Protein 1VCC (pdb70)

CATH classification: 3.30.66.10

Organism: Vaccinia virus (strain Western Reserve) (NCBI:txid10254)

Foldseek 3Di:
DQWWWDDPLFTANDPVPPHGDDPVQQLSQVVVPDDDDPQFARKIADRDHNVVQQAAWGIWTAHPVRDIDTDGHPNHD

Secondary structure (DSSP, 8-state):
--EEEEETTEEESSTTS-SBPPTT-THHHHHHH-PPPTT-EEEEEE---HHHHTTSEEEEEE-TTS-EEEEE-TT--

B-factor: mean 13.45, std 6.96, range [3.28, 59.2]

Nearest PDB structures (foldseek):
  1vcc-assembly1_A  TM=1.013E+00  e=2.669E-16  Vaccinia virus WR
  2h7g-assembly1_X  TM=9.894E-01  e=1.634E-14  Variola virus
  1k5h-assembly1_A-2  TM=4.338E-01  e=5.631E+00  Escherichia coli K-12

InterPro domains:
  IPR001631 DNA topoisomerase I [PR00416] (58-67)
  IPR001631 DNA topoisomerase I [PR00416] (116-135)
  IPR001631 DNA topoisomerase I [PR00416] (139-153)
  IPR001631 DNA topoisomerase I [PR00416] (160-176)
  IPR001631 DNA topoisomerase I [PR00416] (216-230)
  IPR001631 DNA topoisomerase I [PR00416] (268-279)
  IPR011010 DNA breaking-rejoining enzyme, catalytic core [SSF56349] (72-309)
  IPR013500 DNA topoisomerase I, catalytic core, eukaryotic-type [PF01028] (92-280)
  IPR013500 DNA topoisomerase I, catalytic core, eukaryotic-type [cd00659] (79-283)
  IPR014711 DNA topoisomerase I, catalytic core, alpha-helical subdomain, eukaryotic-type [G3DSA:3.90.15.10] (76-314)
  IPR015346 DNA topoisomerase I, N-terminal, viral [PF09266] (4-61)
  IPR018521 DNA topoisomerase IB, active site [PS00176] (261-279)
  IPR035447 DNA topoisomerase I, N-terminal domain superfamily [G3DSA:3.30.66.10] (1-75)
  IPR035447 DNA topoisomerase I, N-terminal domain superfamily [SSF55869] (1-77)

Radius of gyration: 11.72 Å; Cα contacts (8 Å, |Δi|>4): 141; chains: 1; bounding box: 28×29×24 Å

Structure (mmCIF, N/CA/C/O backbone):
data_1VCC
#
_entry.id   1VCC
#
_cell.length_a   32.460
_cell.length_b   42.510
_cell.length_c   60.850
_cell.angle_alpha   90.00
_cell.angle_beta   90.00
_cell.angle_gamma   90.00
#
_symmetry.space_group_name_H-M   'P 21 21 21'
#
loop_
_entity.id
_entity.type
_entity.pdbx_description
1 polymer 'DNA TOPOISOMERASE I'
2 water water
#
loop_
_atom_site.group_PDB
_atom_site.id
_atom_site.type_symbol
_atom_site.label_atom_id
_atom_site.label_alt_id
_atom_site.label_comp_id
_atom_site.label_asym_id
_atom_site.label_entity_id
_atom_site.label_seq_id
_atom_site.pdbx_PDB_ins_code
_atom_site.Cartn_x
_atom_site.Cartn_y
_atom_site.Cartn_z
_atom_site.occupancy
_atom_site.B_iso_or_equiv
_atom_site.auth_seq_id
_atom_site.auth_comp_id
_atom_site.auth_asym_id
_atom_site.auth_atom_id
_atom_site.pdbx_PDB_model_num
ATOM 1 N N . MET A 1 1 ? 19.436 49.752 58.021 1.00 13.06 1 MET A N 1
ATOM 2 C CA . MET A 1 1 ? 19.328 49.038 59.327 1.00 12.03 1 MET A CA 1
ATOM 3 C C . MET A 1 1 ? 18.780 49.934 60.439 1.00 12.16 1 MET A C 1
ATOM 4 O O . MET A 1 1 ? 19.115 51.127 60.545 1.00 10.62 1 MET A O 1
ATOM 9 N N . ARG A 1 2 ? 17.918 49.349 61.258 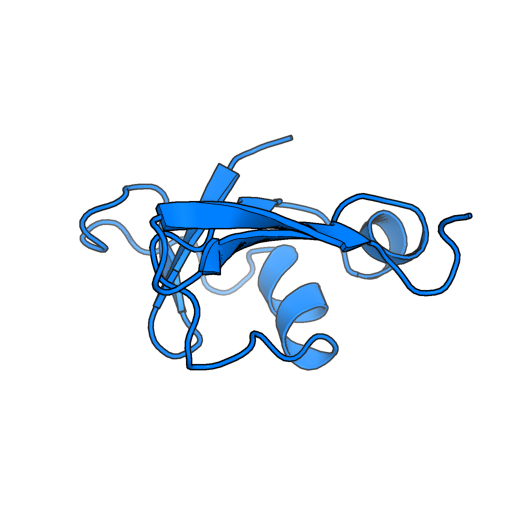1.00 11.20 2 ARG A N 1
ATOM 10 C CA . ARG A 1 2 ? 17.295 50.093 62.327 1.00 10.99 2 ARG A CA 1
ATOM 11 C C . ARG A 1 2 ? 18.289 50.558 63.395 1.00 10.80 2 ARG A 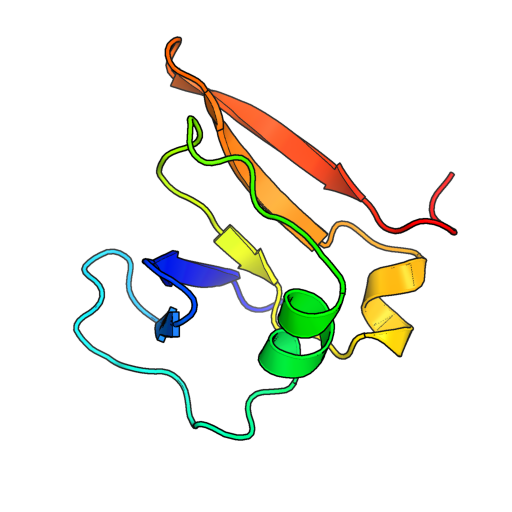C 1
ATOM 12 O O . ARG A 1 2 ? 19.080 49.781 63.931 1.00 11.00 2 ARG A O 1
ATOM 20 N N . ALA A 1 3 ? 18.173 51.844 63.726 1.00 10.80 3 ALA A N 1
ATOM 21 C CA . ALA A 1 3 ? 19.005 52.493 64.707 1.00 7.96 3 ALA A CA 1
ATOM 22 C C . ALA A 1 3 ? 18.384 52.345 66.075 1.00 8.88 3 ALA A C 1
ATOM 23 O O . ALA A 1 3 ? 17.329 52.941 66.356 1.00 8.91 3 ALA A O 1
ATOM 25 N N . LEU A 1 4 ? 19.054 51.618 66.969 1.00 6.36 4 LEU A N 1
ATOM 26 C CA . LEU A 1 4 ? 18.587 51.452 68.343 1.00 5.52 4 LEU A CA 1
ATOM 27 C C . LEU A 1 4 ? 19.423 52.326 69.256 1.00 8.80 4 LEU A C 1
ATOM 28 O O . LEU A 1 4 ? 20.596 52.592 68.963 1.00 9.35 4 LEU A O 1
ATOM 33 N N . PHE A 1 5 ? 18.820 52.780 70.347 1.00 9.02 5 PHE A N 1
ATOM 34 C CA . PHE A 1 5 ? 19.498 53.597 71.335 1.00 8.86 5 PHE A CA 1
ATOM 35 C C . PHE A 1 5 ? 19.902 52.727 72.537 1.00 9.16 5 PHE A C 1
ATOM 36 O O . PHE A 1 5 ? 19.136 51.878 73.015 1.00 8.65 5 PHE A O 1
ATOM 44 N N . TYR A 1 6 ? 21.133 52.939 72.983 1.00 8.28 6 TYR A N 1
ATOM 45 C CA . TYR A 1 6 ? 21.734 52.184 74.047 1.00 9.11 6 TYR A CA 1
ATOM 46 C C . TYR A 1 6 ? 21.959 52.912 75.361 1.00 10.52 6 TYR A C 1
ATOM 47 O O . TYR A 1 6 ? 22.504 54.035 75.398 1.00 9.29 6 TYR A O 1
ATOM 56 N N . LYS A 1 7 ? 21.616 52.217 76.441 1.00 10.60 7 LYS A N 1
ATOM 57 C CA . LYS A 1 7 ? 21.834 52.729 77.780 1.00 12.18 7 LYS A CA 1
ATOM 58 C C . LYS A 1 7 ? 21.907 51.629 78.852 1.00 12.11 7 LYS A C 1
ATOM 59 O O . LYS A 1 7 ? 20.961 50.875 79.057 1.00 11.47 7 LYS A O 1
ATOM 65 N N . ASP A 1 8 ? 23.072 51.519 79.480 1.00 12.11 8 ASP A N 1
ATOM 66 C CA . ASP A 1 8 ? 23.285 50.582 80.554 1.00 15.27 8 ASP A CA 1
ATOM 67 C C . ASP A 1 8 ? 22.866 49.141 80.209 1.00 14.68 8 ASP A C 1
ATOM 68 O O . ASP A 1 8 ? 22.129 48.497 80.961 1.00 13.44 8 ASP A O 1
ATOM 73 N N . GLY A 1 9 ? 23.315 48.673 79.042 1.00 15.73 9 GLY A N 1
ATOM 74 C CA . GLY A 1 9 ? 23.038 47.315 78.607 1.00 13.83 9 GLY A CA 1
ATOM 75 C C . GLY A 1 9 ? 21.710 47.047 77.961 1.00 16.07 9 GLY A C 1
ATOM 76 O O . GLY A 1 9 ? 21.493 45.938 77.420 1.00 14.61 9 GLY A O 1
ATOM 77 N N . LYS A 1 10 ? 20.817 48.038 77.997 1.00 12.38 10 LYS A N 1
ATOM 78 C CA . LYS A 1 10 ? 19.504 47.855 77.416 1.00 12.03 10 LYS A CA 1
ATOM 79 C C . LYS A 1 10 ? 19.364 48.656 76.139 1.00 10.61 10 LYS A C 1
ATOM 80 O O . LYS A 1 10 ? 20.105 49.622 75.902 1.00 8.29 10 LYS A O 1
ATOM 86 N N . LEU A 1 11 ? 18.413 48.252 75.323 1.00 8.78 11 LEU A N 1
ATOM 87 C CA . LEU A 1 11 ? 18.187 48.884 74.046 1.00 9.63 11 LEU A CA 1
ATOM 88 C C . LEU A 1 11 ? 16.785 49.469 73.952 1.00 9.50 11 LEU A C 1
ATOM 89 O O . LEU A 1 11 ? 15.822 48.918 74.478 1.00 7.76 11 LEU A O 1
ATOM 94 N N . PHE A 1 12 ? 16.686 50.595 73.242 1.00 8.96 12 PHE A N 1
ATOM 95 C CA . PHE A 1 12 ? 15.410 51.324 73.104 1.00 8.21 12 PHE A CA 1
ATOM 96 C C . PHE A 1 12 ? 15.202 51.829 71.688 1.00 7.05 12 PHE A C 1
ATOM 97 O O . PHE A 1 12 ? 16.183 51.992 70.970 1.00 6.98 12 PHE A O 1
ATOM 105 N N . THR A 1 13 ? 13.946 52.065 71.264 1.00 7.24 13 THR A N 1
ATOM 106 C CA . THR A 1 13 ? 13.724 52.577 69.920 1.00 10.07 13 THR A CA 1
ATOM 107 C C . THR A 1 13 ? 13.830 54.113 69.889 1.00 10.69 13 THR A C 1
ATOM 108 O O . THR A 1 13 ? 14.015 54.727 68.842 1.00 13.85 13 THR A O 1
ATOM 112 N N . ASP A 1 14 ? 13.802 54.746 71.047 1.00 13.00 14 ASP A N 1
ATOM 113 C CA . ASP A 1 14 ? 13.853 56.217 71.064 1.00 10.58 14 ASP A CA 1
ATOM 114 C C . ASP A 1 14 ? 15.073 56.710 71.810 1.00 11.42 14 ASP A C 1
ATOM 115 O O . ASP A 1 14 ? 15.552 56.039 72.738 1.00 9.09 14 ASP A O 1
ATOM 120 N N . ASN A 1 15 ? 15.517 57.931 71.492 1.00 11.79 15 ASN A N 1
ATOM 121 C CA . ASN A 1 15 ? 16.714 58.481 72.134 1.00 13.75 15 ASN A CA 1
ATOM 122 C C . ASN A 1 15 ? 16.575 58.886 73.587 1.00 11.42 15 ASN A C 1
ATOM 123 O O . ASN A 1 15 ? 17.561 59.127 74.232 1.00 10.71 15 ASN A O 1
ATOM 128 N N . ASN A 1 16 ? 15.351 58.886 74.105 1.00 12.05 16 ASN A N 1
ATOM 129 C CA . ASN A 1 16 ? 15.068 59.221 75.496 1.00 11.06 16 ASN A CA 1
ATOM 130 C C . ASN A 1 16 ? 14.983 57.967 76.355 1.00 13.05 16 ASN A C 1
ATOM 131 O O . ASN A 1 16 ? 14.828 58.077 77.572 1.00 13.10 16 ASN A O 1
ATOM 136 N N . PHE A 1 17 ? 15.104 56.771 75.742 1.00 11.41 17 PHE A N 1
ATOM 137 C CA . PHE A 1 17 ? 15.079 55.520 76.500 1.00 9.71 17 PHE A CA 1
ATOM 138 C C . PHE A 1 17 ? 13.743 55.246 77.227 1.00 10.69 17 PHE A C 1
ATOM 139 O O . PHE A 1 17 ? 13.733 54.689 78.332 1.00 12.45 17 PHE A O 1
ATOM 147 N N . LEU A 1 18 ? 12.624 55.613 76.609 1.00 10.21 18 LEU A N 1
ATOM 148 C CA . LEU A 1 18 ? 11.313 55.384 77.194 1.00 11.10 18 LEU A CA 1
ATOM 149 C C . LEU A 1 18 ? 10.586 54.214 76.581 1.00 12.16 18 LEU A C 1
ATOM 150 O O . LEU A 1 18 ? 9.550 53.798 77.105 1.00 15.29 18 LEU A O 1
ATOM 155 N N . ASN A 1 19 ? 11.024 53.754 75.410 1.00 13.89 19 ASN A N 1
ATOM 156 C CA . ASN A 1 19 ? 10.356 52.620 74.742 1.00 13.03 19 ASN A CA 1
ATOM 157 C C . ASN A 1 19 ? 11.348 51.475 74.526 1.00 12.46 19 ASN A C 1
ATOM 158 O O . ASN A 1 19 ? 12.044 51.429 73.514 1.00 10.29 19 ASN A O 1
ATOM 163 N N . PRO A 1 20 ? 11.414 50.546 75.483 1.00 13.64 20 PRO A N 1
ATOM 164 C CA . PRO A 1 20 ? 12.315 49.388 75.413 1.00 11.74 20 PRO A CA 1
ATOM 165 C C . PRO A 1 20 ? 12.026 48.528 74.204 1.00 10.17 20 PRO A C 1
ATOM 166 O O . PRO A 1 20 ? 10.872 48.379 73.789 1.00 10.51 20 PRO A O 1
ATOM 170 N N . VAL A 1 21 ? 13.090 48.000 73.618 1.00 7.68 21 VAL A N 1
ATOM 171 C CA . VAL A 1 21 ? 13.000 47.122 72.487 1.00 8.59 21 VAL A CA 1
ATOM 172 C C . VAL A 1 21 ? 12.576 45.754 73.137 1.00 8.78 21 VAL A C 1
ATOM 173 O O . VAL A 1 21 ? 12.589 45.601 74.357 1.00 6.09 21 VAL A O 1
ATOM 177 N N . SER A 1 22 ? 12.062 44.822 72.341 1.00 11.84 22 SER A N 1
ATOM 178 C CA . SER A 1 22 ? 11.671 43.511 72.892 1.00 13.02 22 SER A CA 1
ATOM 179 C C . SER A 1 22 ? 12.921 42.799 73.404 1.00 10.18 22 SER A C 1
ATOM 180 O O . SER A 1 22 ? 13.973 42.904 72.766 1.00 9.18 22 SER A O 1
ATOM 183 N N . ASP A 1 23 ? 12.802 42.031 74.502 1.00 10.00 23 ASP A N 1
ATOM 184 C CA . ASP A 1 23 ? 13.961 41.310 75.045 1.00 11.56 23 ASP A CA 1
ATOM 185 C C . ASP A 1 23 ? 14.608 40.284 74.094 1.00 11.83 23 ASP A C 1
ATOM 186 O O . ASP A 1 23 ? 15.787 39.934 74.288 1.00 10.33 23 ASP A O 1
ATOM 191 N N . ASP A 1 24 ? 13.889 39.856 73.056 1.00 9.05 24 ASP A N 1
ATOM 192 C CA . ASP A 1 24 ? 14.477 38.945 72.077 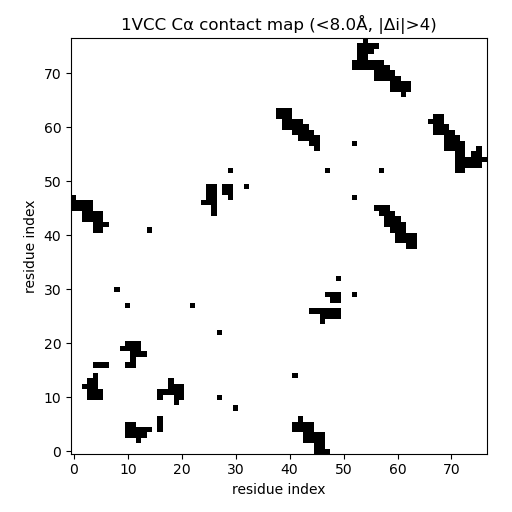1.00 12.06 24 ASP A CA 1
ATOM 193 C C . ASP A 1 24 ? 15.068 39.679 70.855 1.00 10.74 24 ASP A C 1
ATOM 194 O O . ASP A 1 24 ? 15.351 39.093 69.807 1.00 8.63 24 ASP A O 1
ATOM 199 N N . ASN A 1 25 ? 15.230 40.989 70.977 1.00 8.69 25 ASN A N 1
ATOM 200 C CA . ASN A 1 25 ? 15.800 41.744 69.871 1.00 9.19 25 ASN A CA 1
ATOM 201 C C . ASN A 1 25 ? 17.170 41.119 69.490 1.00 8.62 25 ASN A C 1
ATOM 202 O O . ASN A 1 25 ? 17.989 40.814 70.374 1.00 10.32 25 ASN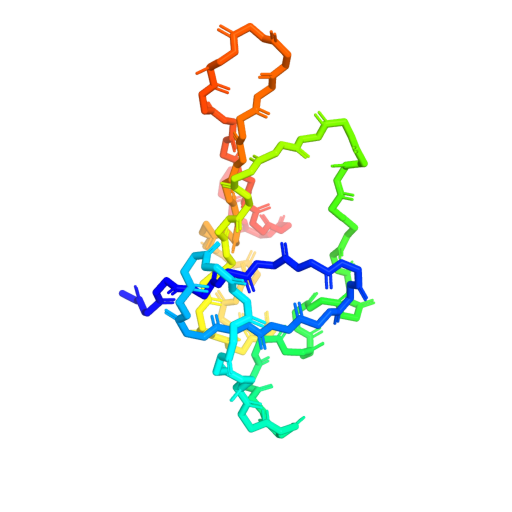 A O 1
ATOM 207 N N . PRO A 1 26 ? 17.433 40.955 68.188 1.00 8.41 26 PRO A N 1
ATOM 208 C CA . PRO A 1 26 ? 18.702 40.377 67.722 1.00 8.96 26 PRO A CA 1
ATOM 209 C C . PRO A 1 26 ? 19.982 41.060 68.166 1.00 10.41 26 PRO A C 1
ATOM 210 O O . PRO A 1 26 ? 21.047 40.411 68.267 1.00 9.80 26 PRO A O 1
ATOM 214 N N . ALA A 1 27 ? 19.900 42.386 68.374 1.00 10.65 27 ALA A N 1
ATOM 215 C CA . ALA A 1 27 ? 21.050 43.180 68.819 1.00 8.61 27 ALA A CA 1
ATOM 216 C C . ALA A 1 27 ? 21.567 42.798 70.226 1.00 7.09 27 ALA A C 1
ATOM 217 O O . ALA A 1 27 ? 22.761 43.017 70.566 1.00 8.31 27 ALA A O 1
ATOM 219 N N . TYR A 1 28 ? 20.708 42.222 71.063 1.00 7.74 28 TYR A N 1
ATOM 220 C CA . TYR A 1 28 ? 21.195 41.746 72.381 1.00 7.55 28 TYR A CA 1
ATOM 221 C C . TYR A 1 28 ? 22.302 40.680 72.197 1.00 5.98 28 TYR A C 1
ATOM 222 O O . TYR A 1 28 ? 23.234 40.615 72.988 1.00 7.42 28 TYR A O 1
ATOM 231 N N . GLU A 1 29 ? 22.240 39.898 71.128 1.00 6.34 29 GLU A N 1
ATOM 232 C CA . GLU A 1 29 ? 23.329 38.950 70.902 1.00 8.40 29 GLU A CA 1
ATOM 233 C C . GLU A 1 29 ? 24.616 39.671 70.570 1.00 7.18 29 GLU A C 1
ATOM 234 O O . GLU A 1 29 ? 25.721 39.294 71.015 1.00 6.50 29 GLU A O 1
ATOM 240 N N . VAL A 1 30 ? 24.481 40.710 69.746 1.00 7.52 30 VAL A N 1
ATOM 241 C CA . VAL A 1 30 ? 25.631 41.566 69.359 1.00 6.74 30 VAL A CA 1
ATOM 242 C C . VAL A 1 30 ? 26.230 42.176 70.655 1.00 5.90 30 VAL A C 1
ATOM 243 O O . VAL A 1 30 ? 27.466 42.150 70.877 1.00 6.46 30 VAL A O 1
ATOM 247 N N . LEU A 1 31 ? 25.353 42.674 71.537 1.00 6.19 31 LEU A N 1
ATOM 248 C CA . LEU A 1 31 ? 25.807 43.283 72.787 1.00 6.98 31 LEU A CA 1
ATOM 249 C C . LEU A 1 31 ? 26.474 42.318 73.792 1.00 9.75 31 LEU A C 1
ATOM 250 O O . LEU A 1 31 ? 27.248 42.720 74.685 1.00 10.04 31 LEU A O 1
ATOM 255 N N . GLN A 1 32 ? 26.203 41.030 73.632 1.00 7.22 32 GLN A N 1
ATOM 256 C CA . GLN A 1 32 ? 26.811 40.054 74.512 1.00 7.85 32 GLN A CA 1
ATOM 257 C C . GLN A 1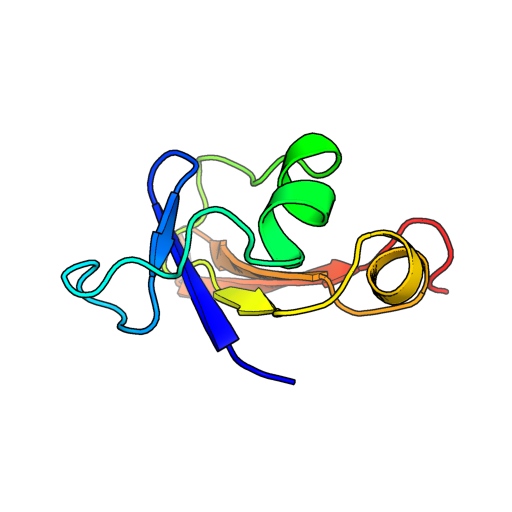 32 ? 28.290 39.970 74.155 1.00 10.01 32 GLN A C 1
ATOM 258 O O . GLN A 1 32 ? 29.131 39.704 75.021 1.00 10.27 32 GLN A O 1
ATOM 264 N N . HIS A 1 33 ? 28.599 40.141 72.873 1.00 8.94 33 HIS A N 1
ATOM 265 C CA . HIS A 1 33 ? 29.958 40.073 72.393 1.00 10.41 33 HIS A CA 1
ATOM 266 C C . HIS A 1 33 ? 30.744 41.380 72.268 1.00 14.76 33 HIS A C 1
ATOM 267 O O . HIS A 1 33 ? 31.985 41.373 72.323 1.00 14.63 33 HIS A O 1
ATOM 274 N N . VAL A 1 34 ? 30.029 42.488 72.070 1.00 12.63 34 VAL A N 1
ATOM 275 C CA . VAL A 1 34 ? 30.662 43.776 71.838 1.00 12.73 34 VAL A CA 1
ATOM 276 C C . VAL A 1 34 ? 30.613 44.715 73.058 1.00 12.00 34 VAL A C 1
ATOM 277 O O . VAL A 1 34 ? 29.563 44.911 73.665 1.00 12.71 34 VAL A O 1
ATOM 281 N N . LYS A 1 35 ? 31.768 45.257 73.430 1.00 13.55 35 LYS A N 1
ATOM 282 C CA . LYS A 1 35 ? 31.857 46.200 74.525 1.00 11.26 35 LYS A CA 1
ATOM 283 C C . LYS A 1 35 ? 31.676 47.613 73.955 1.00 10.63 35 LYS A C 1
ATOM 284 O O . LYS A 1 35 ? 32.269 47.967 72.934 1.00 11.54 35 LYS A O 1
ATOM 290 N N . ILE A 1 36 ? 30.883 48.405 74.651 1.00 9.85 36 ILE A N 1
ATOM 291 C CA . ILE A 1 36 ? 30.586 49.774 74.286 1.00 8.57 36 ILE A CA 1
ATOM 292 C C . ILE A 1 36 ? 31.417 50.627 75.202 1.00 8.51 36 ILE A C 1
ATOM 293 O O . ILE A 1 36 ? 31.215 50.616 76.414 1.00 11.15 36 ILE A O 1
ATOM 298 N N . PRO A 1 37 ? 32.370 51.397 74.652 1.00 9.38 37 PRO A N 1
ATOM 299 C CA . PRO A 1 37 ? 33.209 52.269 75.510 1.00 10.41 37 PRO A CA 1
ATOM 300 C C . PRO A 1 37 ? 32.323 53.256 76.346 1.00 10.55 37 PRO A C 1
ATOM 301 O O . PRO A 1 37 ? 31.469 53.992 75.823 1.00 9.47 37 PRO A O 1
ATOM 305 N N . THR A 1 38 ? 32.567 53.246 77.655 1.00 11.63 38 THR A N 1
ATOM 306 C CA . THR A 1 38 ? 31.794 54.017 78.639 1.00 10.87 38 THR A CA 1
ATOM 307 C C . THR A 1 38 ? 31.852 55.557 78.498 1.00 10.83 38 THR A C 1
ATOM 308 O O . THR A 1 38 ? 31.003 56.271 78.998 1.00 11.87 38 THR A O 1
ATOM 312 N N . HIS A 1 39 ? 32.839 56.038 77.771 1.00 9.41 39 HIS A N 1
ATOM 313 C CA . HIS A 1 39 ? 33.013 57.471 77.601 1.00 9.54 39 HIS A CA 1
ATOM 314 C C . HIS A 1 39 ? 32.159 58.013 76.450 1.00 10.67 39 HIS A C 1
ATOM 315 O O . HIS A 1 39 ? 32.081 59.223 76.216 1.00 9.61 39 HIS A O 1
ATOM 322 N N . LEU A 1 40 ? 31.601 57.113 75.639 1.00 11.17 40 LEU A N 1
ATOM 323 C CA . LEU A 1 40 ? 30.789 57.564 74.507 1.00 7.69 40 LEU A CA 1
ATOM 324 C C . LEU A 1 40 ? 29.373 57.954 74.967 1.00 9.53 40 LEU A C 1
ATOM 325 O O . LEU A 1 40 ? 28.893 57.465 76.003 1.00 10.50 40 LEU A O 1
ATOM 330 N N . THR A 1 41 ? 28.743 58.887 74.257 1.00 8.86 41 THR A N 1
ATOM 331 C CA . THR A 1 41 ? 27.372 59.271 74.564 1.00 8.85 41 THR A CA 1
ATOM 332 C C . THR A 1 41 ? 26.629 59.103 73.229 1.00 8.29 41 THR A C 1
ATOM 333 O O . THR A 1 41 ? 27.249 58.879 72.190 1.00 8.21 41 THR A O 1
ATOM 337 N N . ASP A 1 42 ? 25.298 59.198 73.247 1.00 8.53 42 ASP A N 1
ATOM 338 C CA . ASP A 1 42 ? 24.530 59.123 71.989 1.00 10.95 42 ASP A CA 1
ATOM 339 C C . ASP A 1 42 ? 24.847 57.875 71.195 1.00 8.95 42 ASP A C 1
ATOM 340 O O . ASP A 1 42 ? 25.014 57.933 69.961 1.00 10.77 42 ASP A O 1
ATOM 345 N N . VAL A 1 43 ? 24.950 56.764 71.909 1.00 8.35 43 VAL A N 1
ATOM 346 C CA . VAL A 1 43 ? 25.290 55.495 71.299 1.00 8.10 43 VAL A CA 1
ATOM 347 C C . VAL A 1 43 ? 24.135 54.901 70.543 1.00 8.95 43 VAL A C 1
ATOM 348 O O . VAL A 1 43 ? 23.026 54.772 71.085 1.00 8.75 43 VAL A O 1
ATOM 352 N N . VAL A 1 44 ? 24.412 54.559 69.289 1.00 7.73 44 VAL A N 1
ATOM 353 C CA . VAL A 1 44 ? 23.424 53.958 68.378 1.00 8.16 44 VAL A CA 1
ATOM 354 C C . VAL A 1 44 ? 23.962 52.552 68.026 1.00 8.13 44 VAL A C 1
ATOM 355 O O . VAL A 1 44 ? 25.123 52.411 67.632 1.00 4.98 44 VAL A O 1
ATOM 359 N N . VAL A 1 45 ? 23.106 51.536 68.182 1.00 7.18 45 VAL A N 1
ATOM 360 C CA 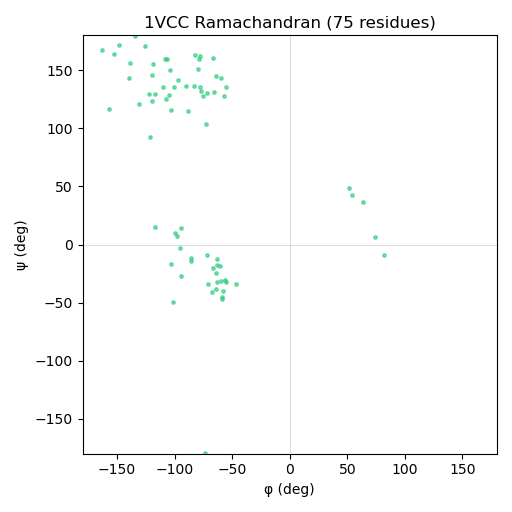. VAL A 1 45 ? 23.485 50.151 67.901 1.00 6.95 45 VAL A CA 1
ATOM 361 C C . VAL A 1 45 ? 22.511 49.680 66.863 1.00 7.27 45 VAL A C 1
ATOM 362 O O . VAL A 1 45 ? 21.300 49.875 67.000 1.00 8.90 45 VAL A O 1
ATOM 366 N N . TYR A 1 46 ? 23.035 49.112 65.789 1.00 8.00 46 TYR A N 1
ATOM 367 C CA . TYR A 1 46 ? 22.180 48.656 64.738 1.00 7.25 46 TYR A CA 1
ATOM 368 C C . TYR A 1 46 ? 21.489 47.322 65.027 1.00 8.09 46 TYR A C 1
ATOM 369 O O . TYR A 1 46 ? 22.102 46.375 65.552 1.00 5.61 46 TYR A O 1
ATOM 378 N N . GLU A 1 47 ? 20.196 47.282 64.708 1.00 9.44 47 GLU A N 1
ATOM 379 C CA . GLU A 1 47 ? 19.404 46.068 64.896 1.00 7.85 47 GLU A CA 1
ATOM 380 C C . GLU A 1 47 ? 19.803 45.036 63.823 1.00 6.66 47 GLU A C 1
ATOM 381 O O . GLU A 1 47 ? 19.461 45.182 62.639 1.00 7.30 47 GLU A O 1
ATOM 387 N N . GLN A 1 48 ? 20.579 44.041 64.254 1.00 6.29 48 GLN A N 1
ATOM 388 C CA . GLN A 1 48 ? 21.038 42.972 63.388 1.00 6.71 48 GLN A CA 1
ATOM 389 C C . GLN A 1 48 ? 21.512 41.857 64.304 1.00 8.51 48 GLN A C 1
ATOM 390 O O . GLN A 1 48 ? 21.670 42.069 65.524 1.00 7.82 48 GLN A O 1
ATOM 396 N N . THR A 1 49 ? 21.726 40.673 63.719 1.00 9.72 49 THR A N 1
ATOM 397 C CA . THR A 1 49 ? 22.191 39.532 64.484 1.00 10.17 49 THR A CA 1
ATOM 398 C C . THR A 1 49 ? 23.717 39.623 64.648 1.00 10.33 49 THR A C 1
ATOM 399 O O . THR A 1 49 ? 24.379 40.352 63.904 1.00 9.72 49 THR A O 1
ATOM 403 N N . TRP A 1 50 ? 24.272 38.866 65.592 1.00 7.16 50 TRP A N 1
ATOM 404 C CA . TRP A 1 50 ? 25.714 3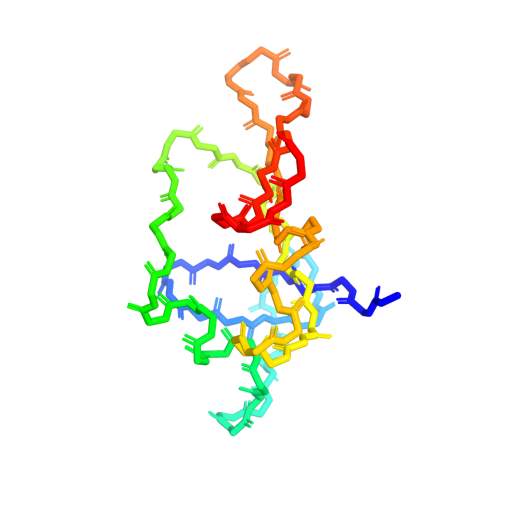8.815 65.796 1.00 8.91 50 TRP A CA 1
ATOM 405 C C . TRP A 1 50 ? 26.389 38.351 64.479 1.00 11.13 50 TRP A C 1
ATOM 406 O O . TRP A 1 50 ? 27.411 38.904 64.073 1.00 10.33 50 TRP A O 1
ATOM 417 N N . GLU A 1 51 ? 25.793 37.390 63.775 1.00 12.64 51 GLU A N 1
ATOM 418 C CA . GLU A 1 51 ? 26.336 36.915 62.500 1.00 14.98 51 GLU A CA 1
ATOM 419 C C . GLU A 1 51 ? 26.438 38.079 61.491 1.00 13.60 51 GLU A C 1
ATOM 420 O O . GLU A 1 51 ?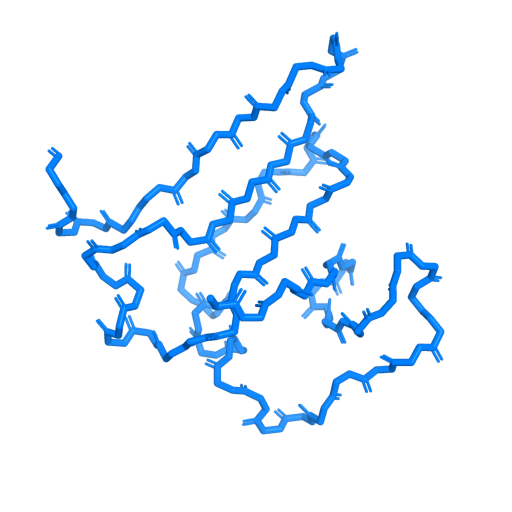 27.480 38.303 60.860 1.00 13.43 51 GLU A O 1
ATOM 426 N N . GLU A 1 52 ? 25.369 38.852 61.390 1.00 11.28 52 GLU A N 1
ATOM 427 C CA . GLU A 1 52 ? 25.340 39.991 60.479 1.00 11.02 52 GLU A CA 1
ATOM 428 C C . GLU A 1 52 ? 26.374 41.056 60.893 1.00 12.20 52 GLU A C 1
ATOM 429 O O . GLU A 1 52 ? 27.070 41.649 60.022 1.00 10.67 52 GLU A O 1
ATOM 435 N N . ALA A 1 53 ? 26.505 41.248 62.212 1.00 10.71 53 ALA A N 1
ATOM 436 C CA . ALA A 1 53 ? 27.417 42.262 62.761 1.00 12.24 53 ALA A CA 1
ATOM 437 C C . ALA A 1 53 ? 28.891 42.017 62.441 1.00 12.52 53 ALA A C 1
ATOM 438 O O . ALA A 1 53 ? 29.631 42.972 62.175 1.00 9.69 53 ALA A O 1
ATOM 440 N N . LEU A 1 54 ? 29.280 40.740 62.345 1.00 12.33 54 LEU A N 1
ATOM 441 C CA . LEU A 1 54 ? 30.673 40.370 62.082 1.00 13.63 54 LEU A CA 1
ATOM 442 C C . LEU A 1 54 ? 31.381 41.118 60.944 1.00 13.46 54 LEU A C 1
ATOM 443 O O . LEU A 1 54 ? 32.582 41.363 61.034 1.00 14.25 54 LEU A O 1
ATOM 448 N N . THR A 1 55 ? 30.639 41.477 59.894 1.00 14.55 55 THR A N 1
ATOM 449 C CA . THR A 1 55 ? 31.184 42.130 58.695 1.00 13.05 55 THR A CA 1
ATOM 450 C C . THR A 1 55 ? 30.644 43.526 58.463 1.00 13.48 55 THR A C 1
ATOM 451 O O . THR A 1 55 ? 30.863 44.085 57.386 1.00 12.42 55 THR A O 1
ATOM 455 N N . ARG A 1 56 ? 30.024 44.106 59.480 1.00 11.77 56 ARG A N 1
ATOM 456 C CA . ARG A 1 56 ? 29.358 45.383 59.289 1.00 12.65 56 ARG A CA 1
ATOM 457 C C . ARG A 1 56 ? 29.647 46.414 60.386 1.00 10.75 56 ARG A C 1
ATOM 458 O O . ARG A 1 56 ? 30.462 46.190 61.278 1.00 10.49 56 ARG A O 1
ATOM 466 N N . LEU A 1 57 ? 29.049 47.585 60.207 1.00 10.26 57 LEU A N 1
ATOM 467 C CA . LEU A 1 57 ? 29.114 48.663 61.194 1.00 9.51 57 LEU A CA 1
ATOM 468 C C . LEU A 1 57 ? 28.213 48.143 62.327 1.00 9.12 57 LEU A C 1
ATOM 469 O O . LEU A 1 57 ? 27.073 47.729 62.078 1.00 9.70 57 LEU A O 1
ATOM 474 N N . ILE A 1 58 ? 28.704 48.183 63.552 1.00 7.45 58 ILE A N 1
ATOM 475 C CA . ILE A 1 58 ? 27.940 47.687 64.682 1.00 6.63 58 ILE A CA 1
ATOM 476 C C . ILE A 1 58 ? 27.291 48.784 65.485 1.00 5.03 58 ILE A C 1
ATOM 477 O O . ILE A 1 58 ? 26.104 48.709 65.814 1.00 5.44 58 ILE A O 1
ATOM 482 N N . PHE A 1 59 ? 28.095 49.785 65.841 1.00 8.08 59 PHE A N 1
ATOM 483 C CA . PHE A 1 59 ? 27.590 50.913 66.629 1.00 5.54 59 PHE A CA 1
ATOM 484 C C . PHE A 1 59 ? 28.390 52.178 66.381 1.00 6.93 59 PHE A C 1
ATOM 485 O O . PHE A 1 59 ? 29.487 52.140 65.835 1.00 4.90 59 PHE A O 1
ATOM 493 N N . VAL A 1 60 ? 27.785 53.287 66.794 1.00 7.25 60 VAL A N 1
ATOM 494 C CA . VAL A 1 60 ? 28.385 54.616 66.642 1.00 9.33 60 VAL A CA 1
ATOM 495 C C . VAL A 1 60 ? 28.103 55.376 67.894 1.00 5.82 60 VAL A C 1
ATOM 496 O O . VAL A 1 60 ? 27.078 55.188 68.514 1.00 7.82 60 VAL A O 1
ATOM 500 N N . GLY A 1 61 ? 29.050 56.187 68.320 1.00 8.54 61 GLY A N 1
ATOM 501 C CA . GLY A 1 61 ? 28.811 57.019 69.510 1.00 8.48 61 GLY A CA 1
ATOM 502 C C . GLY A 1 61 ? 29.563 58.324 69.385 1.00 6.29 61 GLY A C 1
ATOM 503 O O . GLY A 1 61 ? 30.380 58.453 68.505 1.00 7.39 61 GLY A O 1
ATOM 504 N N . SER A 1 62 ? 29.308 59.250 70.299 1.00 8.51 62 SER A N 1
ATOM 505 C CA . SER A 1 62 ? 29.985 60.547 70.295 1.00 9.06 62 SER A CA 1
ATOM 506 C C . SER A 1 62 ? 30.982 60.626 71.408 1.00 6.70 62 SER A C 1
ATOM 507 O O . SER A 1 62 ? 30.675 60.324 72.566 1.00 8.22 62 SER A O 1
ATOM 510 N N . ASP A 1 63 ? 32.222 60.928 71.046 1.00 7.08 63 ASP A N 1
ATOM 511 C CA . ASP A 1 63 ? 33.237 61.093 72.069 1.00 7.36 63 ASP A CA 1
ATOM 512 C C . ASP A 1 63 ? 33.047 62.455 72.844 1.00 7.51 63 ASP A C 1
ATOM 513 O O . ASP A 1 63 ? 32.144 63.249 72.519 1.00 8.98 63 ASP A O 1
ATOM 518 N N . SER A 1 64 ? 33.910 62.741 73.802 1.00 7.09 64 SER A N 1
ATOM 519 C CA . SER A 1 64 ? 33.797 63.968 74.623 1.00 9.54 64 SER A CA 1
ATOM 520 C C . SER A 1 64 ? 33.937 65.297 73.866 1.00 11.78 64 SER A C 1
ATOM 521 O O . SER A 1 64 ? 33.603 66.366 74.426 1.00 12.50 64 SER A O 1
ATOM 524 N N . LYS A 1 65 ? 34.394 65.211 72.610 1.00 10.07 65 LYS A N 1
ATOM 525 C CA . LYS A 1 65 ? 34.529 66.361 71.716 1.00 12.82 65 LYS A CA 1
ATOM 526 C C . LYS A 1 65 ? 33.334 66.474 70.770 1.00 12.55 65 LYS A C 1
ATOM 527 O O . LYS A 1 65 ? 33.306 67.341 69.839 1.00 10.97 65 LYS A O 1
ATOM 533 N N . GLY A 1 66 ? 32.329 65.623 71.025 1.00 11.06 66 GLY A N 1
ATOM 534 C CA . GLY A 1 66 ? 31.125 65.620 70.205 1.00 10.89 66 GLY A CA 1
ATOM 535 C C . GLY A 1 66 ? 31.335 64.987 68.833 1.00 12.14 66 GLY A C 1
ATOM 536 O O . GLY A 1 66 ? 30.458 65.079 67.992 1.00 12.49 66 GLY A O 1
ATOM 537 N N . ARG A 1 67 ? 32.506 64.399 68.576 1.00 10.91 67 ARG A N 1
ATOM 538 C CA . ARG A 1 67 ? 32.764 63.717 67.301 1.00 14.13 67 ARG A CA 1
ATOM 539 C C . ARG A 1 67 ? 32.225 62.246 67.288 1.00 12.96 67 ARG A C 1
ATOM 540 O O . ARG A 1 67 ? 32.414 61.494 68.263 1.00 10.21 67 ARG A O 1
ATOM 548 N N . ARG A 1 68 ? 31.583 61.847 66.185 1.00 11.23 68 ARG A N 1
ATOM 549 C CA . ARG A 1 68 ? 31.062 60.482 66.042 1.00 9.79 68 ARG A CA 1
ATOM 550 C C . ARG A 1 68 ? 32.176 59.503 65.713 1.00 10.06 68 ARG A C 1
ATOM 551 O O . ARG A 1 68 ? 33.002 59.737 64.824 1.00 11.14 68 ARG A O 1
ATOM 559 N N . GLN A 1 69 ? 32.195 58.382 66.444 1.00 9.77 69 GLN A N 1
ATOM 560 C CA . GLN A 1 69 ? 33.193 57.320 66.303 1.00 9.26 69 GLN A CA 1
ATOM 561 C C . GLN A 1 69 ? 32.447 56.054 65.930 1.00 7.85 69 GLN A C 1
ATOM 562 O O . GLN A 1 69 ? 31.460 55.696 66.588 1.00 9.95 69 GLN A O 1
ATOM 568 N N . TYR A 1 70 ? 32.856 55.477 64.804 1.00 8.91 70 TYR A N 1
ATOM 569 C CA . TYR A 1 70 ? 32.220 54.295 64.217 1.00 9.94 70 TYR A CA 1
ATOM 570 C C . TYR A 1 70 ? 32.939 53.004 64.596 1.00 10.56 70 TYR A C 1
ATOM 571 O O . TYR A 1 70 ? 34.168 52.971 64.588 1.00 12.58 70 TYR A O 1
ATOM 580 N N . PHE A 1 71 ? 32.182 51.933 64.850 1.00 9.15 71 PHE A N 1
ATOM 581 C CA . PHE A 1 71 ? 32.779 50.661 65.263 1.00 9.51 71 PHE A CA 1
ATOM 582 C C . PHE A 1 71 ? 32.228 49.480 64.442 1.00 9.73 71 PHE A C 1
ATOM 583 O O . PHE A 1 71 ? 31.011 49.173 64.448 1.00 10.66 71 PHE A O 1
ATOM 591 N N . TYR A 1 72 ? 33.155 48.807 63.785 1.00 9.26 72 TYR A N 1
ATOM 592 C CA . TYR A 1 72 ? 32.861 47.705 62.895 1.00 9.35 72 TYR A CA 1
ATOM 593 C C . TYR A 1 72 ? 33.213 46.320 63.446 1.00 10.10 72 TYR A C 1
ATOM 594 O O . TYR A 1 72 ? 34.008 46.190 64.388 1.00 9.48 72 TYR A O 1
ATOM 603 N N . GLY A 1 73 ? 32.587 45.307 62.850 1.00 10.22 73 GLY A N 1
ATOM 604 C CA . GLY A 1 73 ? 32.813 43.924 63.245 1.00 13.75 73 GLY A CA 1
ATOM 605 C C . GLY A 1 73 ? 34.213 43.413 62.950 1.00 15.76 73 GLY A C 1
ATOM 606 O O . GLY A 1 73 ? 34.916 43.938 62.057 1.00 14.10 73 GLY A O 1
ATOM 607 N N . LYS A 1 74 ? 34.571 42.330 63.657 1.00 16.98 74 LYS A N 1
ATOM 608 C CA . LYS A 1 74 ? 35.890 41.692 63.547 1.00 17.59 74 LYS A CA 1
ATOM 609 C C . LYS A 1 74 ? 36.268 41.288 62.132 1.00 16.70 74 LYS A C 1
ATOM 610 O O . LYS A 1 74 ? 37.442 41.190 61.832 1.00 17.07 74 LYS A O 1
ATOM 616 N N . MET A 1 75 ? 35.280 40.922 61.320 1.00 16.26 75 MET A N 1
ATOM 617 C CA . MET A 1 75 ? 35.520 40.479 59.947 1.00 17.02 75 MET A CA 1
ATOM 618 C C . MET A 1 75 ? 35.266 41.575 58.908 1.00 15.95 75 MET A C 1
ATOM 619 O O . MET A 1 75 ? 35.179 41.321 57.714 1.00 15.81 75 MET A O 1
ATOM 624 N N . HIS A 1 76 ? 35.066 42.793 59.376 1.00 14.70 76 HIS A N 1
ATOM 625 C CA . HIS A 1 76 ? 34.905 43.913 58.463 1.00 15.63 76 HIS A CA 1
ATOM 626 C C . HIS A 1 76 ? 36.326 44.245 58.020 1.00 18.31 76 HIS A C 1
ATOM 627 O O . HIS A 1 76 ? 37.287 43.897 58.714 1.00 17.47 76 HIS A O 1
ATOM 634 N N . VAL A 1 77 ? 36.493 44.930 56.891 1.00 22.14 77 VAL A N 1
ATOM 635 C CA . VAL A 1 77 ? 37.876 45.258 56.504 1.00 27.02 77 VAL A CA 1
ATOM 636 C C . VAL A 1 77 ? 38.676 46.144 57.470 1.00 28.06 77 VAL A C 1
ATOM 637 O O . VAL A 1 77 ? 39.851 45.773 57.629 1.00 29.39 77 VAL A O 1
#

Solvent-accessible surface area: 5106 Å² total; per-residue (Å²): 133,120,44,0,50,51,108,132,33,93,0,25,48,27,95,97,72,137,75,99,16,77,117,123,14,52,0,38,85,0,28,145,92,27,176,16,36,141,117,14,78,97,11,17,0,42,55,3,52,35,146,68,0,53,71,104,45,5,4,5,0,11,18,96,138,58,146,84,65,119,65,109,7,158,137,70,182

Sequence (77 aa):
MRALFYKDGKLFTDNNFLNPVSDDNPAYEVLQHVKIPTHLTDVVVYEQTWEEALTRLIFVGSDSKGRRQYFYGKMHV